Protein AF-A0A510THE3-F1 (afdb_monomer_lite)

Radius of gyration: 19.43 Å; chains: 1; bounding box: 57×36×55 Å

pLDDT: mean 86.95, std 17.16, range [38.44, 98.06]

Foldseek 3Di:
DDDDPPDDPPPPPPPPDDPADWFWDALVLLVLLLVLLVLLLVLCVVAVPDDPVVSCQQSLVVVNVQQVVQCVVCVVVVHRIGTDHLVSLVSLVSSLVSCVVSVHDPVSNVSSVVSSVVSVVRNVVRVVVVD

Sequence (131 aa):
MPIFGARRRTKASGQAGEPPPAFELSVPEYRAVVRVIEHARACLVLRSGSDAATIHNASGAELASLLHQRASAARARGVSEVPMLPGEIRHLEAAVLNLESYGGHETALCEGYALLEHCEALAAALSRRST

Secondary structure (DSSP, 8-state):
----------------PPPPP-EEEPHHHHHHHHHHHHHHHHHHHHHS---HHHHHHHHTHHHHHHHHHHHHHHHHTT---EEE-GGGHHHHHHHHHHHHHTT--HHHHHHHHHHHHHHHHHHHHHHHH--

Structure (mmCIF, N/CA/C/O backbone):
data_AF-A0A510THE3-F1
#
_entry.id   AF-A0A510THE3-F1
#
loop_
_atom_site.group_PDB
_atom_site.id
_atom_site.type_symbol
_atom_site.label_atom_id
_atom_site.label_alt_id
_atom_site.label_comp_id
_atom_site.label_asym_id
_atom_site.label_entity_id
_atom_site.label_seq_id
_atom_site.pdbx_PDB_ins_code
_atom_site.Cartn_x
_atom_site.Cartn_y
_atom_site.Cartn_z
_atom_site.occupancy
_atom_site.B_iso_or_equiv
_atom_site.auth_seq_id
_atom_site.auth_comp_id
_atom_site.auth_asym_id
_atom_site.auth_atom_id
_atom_site.pdbx_PDB_model_num
ATOM 1 N N . MET A 1 1 ? 44.034 -20.838 36.473 1.00 38.44 1 MET A N 1
ATOM 2 C CA . MET A 1 1 ? 43.621 -19.497 36.941 1.00 38.44 1 MET A CA 1
ATOM 3 C C . MET A 1 1 ? 42.462 -19.006 36.080 1.00 38.44 1 MET A C 1
ATOM 5 O O . MET A 1 1 ? 42.611 -19.054 34.865 1.00 38.44 1 MET A O 1
ATOM 9 N N . PRO A 1 2 ? 41.317 -18.609 36.664 1.00 41.31 2 PRO A N 1
ATOM 10 C CA . PRO A 1 2 ? 40.162 -18.080 35.939 1.00 41.31 2 PRO A CA 1
ATOM 11 C C . PRO A 1 2 ? 40.240 -16.547 35.836 1.00 41.31 2 PRO A C 1
ATOM 13 O O . PRO A 1 2 ? 40.707 -15.901 36.770 1.00 41.31 2 PRO A O 1
ATOM 16 N N . ILE A 1 3 ? 39.736 -15.947 34.754 1.00 50.00 3 ILE A N 1
ATOM 17 C CA . ILE A 1 3 ? 39.369 -14.521 34.745 1.00 50.00 3 ILE A CA 1
ATOM 18 C C . ILE A 1 3 ? 37.962 -14.403 34.164 1.00 50.00 3 ILE A C 1
ATOM 20 O O . ILE A 1 3 ? 37.731 -14.505 32.961 1.00 50.00 3 ILE A O 1
ATOM 24 N N . PHE A 1 4 ? 37.014 -14.218 35.079 1.00 50.06 4 PHE A N 1
ATOM 25 C CA . PHE A 1 4 ? 35.636 -13.847 34.812 1.00 50.06 4 PHE A CA 1
ATOM 26 C C . PHE A 1 4 ? 35.588 -12.436 34.218 1.00 50.06 4 PHE A C 1
ATOM 28 O O . PHE A 1 4 ? 35.814 -11.451 34.915 1.00 50.06 4 PHE A O 1
ATOM 35 N N . GLY A 1 5 ? 35.243 -12.329 32.937 1.00 40.28 5 GLY A N 1
ATOM 36 C CA . GLY A 1 5 ? 34.837 -11.075 32.308 1.00 40.28 5 GLY A CA 1
ATOM 37 C C . GLY A 1 5 ? 33.318 -10.999 32.223 1.00 40.28 5 GLY A C 1
ATOM 38 O O . GLY A 1 5 ? 32.749 -11.217 31.156 1.00 40.28 5 GLY A O 1
ATOM 39 N N . ALA A 1 6 ? 32.649 -10.720 33.343 1.00 51.16 6 ALA A N 1
ATOM 40 C CA . ALA A 1 6 ? 31.212 -10.465 33.373 1.00 51.16 6 ALA A CA 1
ATOM 41 C C . ALA A 1 6 ? 30.898 -9.158 32.623 1.00 51.16 6 ALA A C 1
ATOM 43 O O . ALA A 1 6 ? 30.824 -8.079 33.213 1.00 51.16 6 ALA A O 1
ATOM 44 N N . ARG A 1 7 ? 30.708 -9.232 31.299 1.00 50.06 7 ARG A N 1
ATOM 45 C CA . ARG A 1 7 ? 30.117 -8.124 30.542 1.00 50.06 7 ARG A CA 1
ATOM 46 C C . ARG A 1 7 ? 28.640 -8.036 30.901 1.00 50.06 7 ARG A C 1
ATOM 48 O O . ARG A 1 7 ? 27.816 -8.833 30.459 1.00 50.06 7 ARG A O 1
ATOM 55 N N . ARG A 1 8 ? 28.347 -7.044 31.741 1.00 49.31 8 ARG A N 1
ATOM 56 C CA . ARG A 1 8 ? 27.023 -6.490 32.030 1.00 49.31 8 ARG A CA 1
ATOM 57 C C . ARG A 1 8 ? 26.200 -6.441 30.736 1.00 49.31 8 ARG A C 1
ATOM 59 O O . ARG A 1 8 ? 26.431 -5.596 29.878 1.00 49.31 8 ARG A O 1
ATOM 66 N N . ARG A 1 9 ? 25.226 -7.346 30.613 1.00 49.56 9 ARG A N 1
ATOM 67 C CA . ARG A 1 9 ? 24.072 -7.165 29.731 1.00 49.56 9 ARG A CA 1
ATOM 68 C C . ARG A 1 9 ? 23.336 -5.933 30.246 1.00 49.56 9 ARG A C 1
ATOM 70 O O . ARG A 1 9 ? 22.616 -6.012 31.240 1.00 49.56 9 ARG A O 1
ATOM 77 N N . THR A 1 10 ? 23.531 -4.793 29.599 1.00 43.44 10 THR A N 1
ATOM 78 C CA . THR A 1 10 ? 22.557 -3.708 29.641 1.00 43.44 10 THR A CA 1
ATOM 79 C C . THR A 1 10 ? 21.267 -4.272 29.060 1.00 43.44 10 THR A C 1
ATOM 81 O O . THR A 1 10 ? 21.116 -4.424 27.851 1.00 43.44 10 THR A O 1
ATOM 84 N N . LYS A 1 11 ? 20.344 -4.670 29.943 1.00 42.28 11 LYS A N 1
ATOM 85 C CA . LYS A 1 11 ? 18.938 -4.805 29.583 1.00 42.28 11 LYS A CA 1
ATOM 86 C C . LYS A 1 11 ? 18.521 -3.423 29.092 1.00 42.28 11 LYS A C 1
ATOM 88 O O . LYS A 1 11 ? 18.344 -2.522 29.905 1.00 42.28 11 LYS A O 1
ATOM 93 N N . ALA A 1 12 ? 18.410 -3.256 27.778 1.00 44.06 12 ALA A N 1
ATOM 94 C CA . ALA A 1 12 ? 17.526 -2.250 27.229 1.00 44.06 12 ALA A CA 1
ATOM 95 C C . ALA A 1 12 ? 16.139 -2.622 27.757 1.00 44.06 12 ALA A C 1
ATOM 97 O O . ALA A 1 12 ? 15.499 -3.554 27.271 1.00 44.06 12 ALA A O 1
ATOM 98 N N . SER A 1 13 ? 15.738 -1.991 28.857 1.00 42.56 13 SER A N 1
ATOM 99 C CA . SER A 1 13 ? 14.347 -1.940 29.261 1.00 42.56 13 SER A CA 1
ATOM 100 C C . SER A 1 13 ? 13.644 -1.207 28.134 1.00 42.56 13 SER A C 1
ATOM 102 O O . SER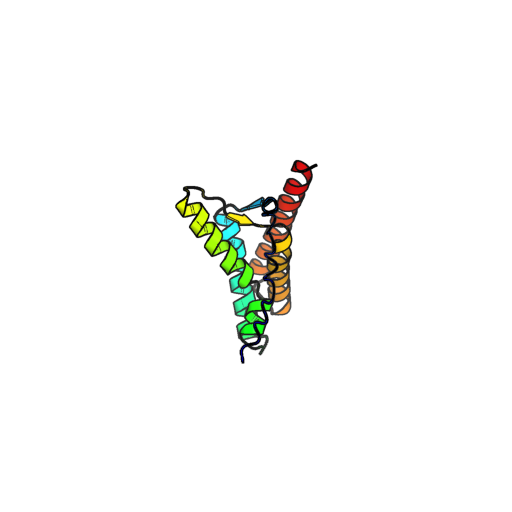 A 1 13 ? 13.664 0.021 28.085 1.00 42.56 13 SER A O 1
ATOM 104 N N . GLY A 1 14 ? 13.128 -1.976 27.175 1.00 41.50 14 GLY A N 1
ATOM 105 C CA . GLY A 1 14 ? 12.192 -1.478 26.194 1.00 41.50 14 GLY A CA 1
ATOM 106 C C . GLY A 1 14 ? 11.044 -0.872 26.975 1.00 41.50 14 GLY A C 1
ATOM 107 O O . GLY A 1 14 ? 10.223 -1.594 27.538 1.00 41.50 14 GLY A O 1
ATOM 108 N N . GLN A 1 15 ? 11.022 0.455 27.054 1.00 45.03 15 GLN A N 1
ATOM 109 C CA . GLN A 1 15 ? 9.756 1.144 27.153 1.00 45.03 15 GLN A CA 1
ATOM 110 C C . GLN A 1 15 ? 8.991 0.663 25.927 1.00 45.03 15 GLN A C 1
ATOM 112 O O . GLN A 1 15 ? 9.338 1.012 24.799 1.00 45.03 15 GLN A O 1
ATOM 117 N N . ALA A 1 16 ? 8.031 -0.234 26.141 1.00 50.00 16 ALA A N 1
ATOM 118 C CA . ALA A 1 16 ? 6.982 -0.460 25.173 1.00 50.00 16 ALA A CA 1
ATOM 119 C C . ALA A 1 16 ? 6.214 0.862 25.121 1.00 50.00 16 ALA A C 1
ATOM 121 O O . ALA A 1 16 ? 5.264 1.068 25.872 1.00 50.00 16 ALA A O 1
ATOM 122 N N . GLY A 1 17 ? 6.745 1.808 24.340 1.00 48.50 17 GLY A N 1
ATOM 123 C CA . GLY A 1 17 ? 6.023 3.002 23.958 1.00 48.50 17 GLY A CA 1
ATOM 124 C C . GLY A 1 17 ? 4.701 2.556 23.359 1.00 48.50 17 GLY A C 1
ATOM 125 O O . GLY A 1 17 ? 4.619 1.476 22.763 1.00 48.50 17 GLY A O 1
ATOM 126 N N . GLU A 1 18 ? 3.667 3.356 23.583 1.00 60.12 18 GLU A N 1
ATOM 127 C CA . GLU A 1 18 ? 2.372 3.127 22.965 1.00 60.12 18 GLU A CA 1
ATOM 128 C C . GLU A 1 18 ? 2.584 2.860 21.466 1.00 60.12 18 GLU A C 1
ATOM 130 O O . GLU A 1 18 ? 3.380 3.571 20.834 1.00 60.12 18 GLU A O 1
ATOM 135 N N . PRO A 1 19 ? 1.996 1.782 20.908 1.00 66.00 19 PRO A N 1
ATOM 136 C CA . PRO A 1 19 ? 2.172 1.485 19.498 1.00 66.00 19 PRO A CA 1
ATOM 137 C C . PRO A 1 19 ? 1.789 2.731 18.692 1.00 66.00 19 PRO A C 1
ATOM 139 O O . PRO A 1 19 ? 0.789 3.373 19.024 1.00 66.00 19 PRO A O 1
ATOM 142 N N . PRO A 1 20 ? 2.582 3.104 17.669 1.00 75.12 20 PRO A N 1
ATOM 143 C CA . PRO A 1 20 ? 2.306 4.303 16.898 1.00 75.12 20 PRO A CA 1
ATOM 144 C C . PRO A 1 20 ? 0.869 4.246 16.371 1.00 75.12 20 PRO A C 1
ATOM 146 O O . PRO A 1 20 ? 0.421 3.166 15.965 1.00 75.12 20 PRO A O 1
ATOM 149 N N . PRO A 1 21 ? 0.143 5.377 16.383 1.00 87.12 21 PRO A N 1
ATOM 150 C CA . PRO A 1 21 ? -1.242 5.389 15.957 1.00 87.12 21 PRO A CA 1
ATOM 151 C C . PRO A 1 21 ? -1.325 4.888 14.511 1.00 87.12 21 PRO A C 1
ATOM 153 O O . PRO A 1 21 ? -0.571 5.324 13.636 1.00 87.12 21 PRO A O 1
ATOM 156 N N . ALA A 1 22 ? -2.239 3.949 14.281 1.00 93.69 22 ALA A N 1
ATOM 157 C CA . ALA A 1 22 ? -2.530 3.372 12.977 1.00 93.69 22 ALA A CA 1
ATOM 158 C C . ALA A 1 22 ? -3.884 3.882 12.475 1.00 93.69 22 ALA A C 1
ATOM 160 O O . ALA A 1 22 ? -4.781 4.169 13.270 1.00 93.69 22 ALA A O 1
ATOM 161 N N . PHE A 1 23 ? -4.039 3.975 11.158 1.00 95.56 23 PHE A N 1
ATOM 162 C CA . PHE A 1 23 ? -5.349 4.097 10.527 1.00 95.56 23 PHE A CA 1
ATOM 163 C C . PHE A 1 23 ? -5.792 2.730 10.006 1.00 95.56 23 PHE A C 1
ATOM 165 O O . PHE A 1 23 ? -4.982 1.821 9.816 1.00 95.56 23 PHE A O 1
ATOM 172 N N . GLU A 1 24 ? -7.094 2.575 9.817 1.00 96.75 24 GLU A N 1
ATOM 173 C CA . GLU A 1 24 ? -7.704 1.308 9.439 1.00 96.75 24 GLU A CA 1
ATOM 174 C C . GLU A 1 24 ? -8.003 1.289 7.946 1.00 96.75 24 GLU A C 1
ATOM 176 O O . GLU A 1 24 ? -8.638 2.205 7.430 1.00 96.75 24 GLU A O 1
ATOM 181 N N . LEU A 1 25 ? -7.533 0.239 7.271 1.00 97.44 25 LEU A N 1
ATOM 182 C CA . LEU A 1 25 ? -7.924 -0.083 5.907 1.00 97.44 25 LEU A CA 1
ATOM 183 C C . LEU A 1 25 ? -9.099 -1.053 5.926 1.00 97.44 25 LEU A C 1
ATOM 185 O O . LEU A 1 25 ? -9.063 -2.076 6.621 1.00 97.44 25 LEU A O 1
ATOM 189 N N . SER A 1 26 ? -10.095 -0.802 5.087 1.00 96.69 26 SER A N 1
ATOM 190 C CA . SER A 1 26 ? -11.110 -1.799 4.766 1.00 96.69 26 SER A CA 1
ATOM 191 C C . SER A 1 26 ? -10.493 -2.990 4.011 1.00 96.69 26 SER A C 1
ATOM 193 O O . SER A 1 26 ? -9.425 -2.897 3.399 1.00 96.69 26 SER A O 1
ATOM 195 N N . VAL A 1 27 ? -11.164 -4.150 4.008 1.00 95.38 27 VAL A N 1
ATOM 196 C CA . VAL A 1 27 ? -10.697 -5.324 3.239 1.00 95.38 27 VAL A CA 1
ATOM 197 C C . VAL A 1 27 ? -10.511 -5.010 1.740 1.00 95.38 27 VAL A C 1
ATOM 199 O O . VAL A 1 27 ? -9.510 -5.463 1.171 1.00 95.38 27 VAL A O 1
ATOM 202 N N . PRO A 1 28 ? -11.418 -4.268 1.068 1.00 96.75 28 PRO A N 1
ATOM 203 C CA . PRO A 1 28 ? -11.198 -3.815 -0.304 1.00 96.75 28 PRO A CA 1
ATOM 204 C C . PRO A 1 28 ? -9.942 -2.954 -0.475 1.00 96.75 28 PRO A C 1
ATOM 206 O O . PRO A 1 28 ? -9.163 -3.237 -1.386 1.00 96.75 28 PRO A O 1
ATOM 209 N N . GLU A 1 29 ? -9.713 -1.970 0.401 1.00 97.44 29 GLU A N 1
ATOM 210 C CA . GLU A 1 29 ? -8.528 -1.097 0.358 1.00 97.44 29 GLU A CA 1
ATOM 211 C C . GLU A 1 29 ? -7.239 -1.894 0.560 1.00 97.44 29 GLU A C 1
ATOM 213 O O . GLU A 1 29 ? -6.325 -1.804 -0.256 1.00 97.44 29 GLU A O 1
ATOM 218 N N . TYR A 1 30 ? -7.191 -2.759 1.579 1.00 96.94 30 TYR A N 1
ATOM 219 C CA . TYR A 1 30 ? -6.068 -3.669 1.812 1.00 96.94 30 TYR A CA 1
ATOM 220 C C . TYR A 1 30 ? -5.738 -4.490 0.556 1.00 96.94 30 TYR A C 1
ATOM 222 O O . TYR A 1 30 ? -4.585 -4.563 0.126 1.00 96.94 30 TYR A O 1
ATOM 230 N N . ARG A 1 31 ? -6.754 -5.099 -0.065 1.00 96.75 31 ARG A N 1
ATOM 231 C CA . ARG A 1 31 ? -6.562 -5.888 -1.289 1.00 96.75 31 ARG A CA 1
ATOM 232 C C . ARG A 1 31 ? -6.080 -5.029 -2.452 1.00 96.75 31 ARG A C 1
ATOM 234 O O . ARG A 1 31 ? -5.331 -5.531 -3.283 1.00 96.75 31 ARG A O 1
ATOM 241 N N . ALA A 1 32 ? -6.530 -3.783 -2.540 1.00 96.88 32 ALA A N 1
ATOM 242 C CA . ALA A 1 32 ? -6.114 -2.857 -3.582 1.00 96.88 32 ALA A CA 1
ATOM 243 C C . ALA A 1 32 ? -4.637 -2.463 -3.422 1.00 96.88 32 ALA A C 1
ATOM 245 O O . ALA A 1 32 ? -3.877 -2.575 -4.381 1.00 96.88 32 ALA A O 1
ATOM 246 N N . VAL A 1 33 ? -4.194 -2.165 -2.195 1.00 97.06 33 VAL A N 1
ATOM 247 C CA . VAL A 1 33 ? -2.775 -1.923 -1.876 1.00 97.06 33 VAL A CA 1
ATOM 248 C C . VAL A 1 33 ? -1.904 -3.115 -2.281 1.00 97.06 33 VAL A C 1
ATOM 250 O O . VAL A 1 33 ? -0.889 -2.940 -2.955 1.00 97.06 33 VAL A O 1
ATOM 253 N N . VAL A 1 34 ? -2.314 -4.341 -1.930 1.00 96.69 34 VAL A N 1
ATOM 254 C CA . VAL A 1 34 ? -1.569 -5.556 -2.306 1.00 96.69 34 VAL A CA 1
ATOM 255 C C . VAL A 1 34 ? -1.485 -5.718 -3.825 1.00 96.69 34 VAL A C 1
ATOM 257 O O . VAL A 1 34 ? -0.398 -5.973 -4.335 1.00 96.69 34 VAL A O 1
ATOM 260 N N . ARG A 1 35 ? -2.588 -5.513 -4.560 1.00 95.75 35 ARG A N 1
ATOM 261 C CA . ARG A 1 35 ? -2.585 -5.606 -6.031 1.00 95.75 35 ARG A CA 1
ATOM 262 C C . ARG A 1 35 ? -1.626 -4.609 -6.675 1.00 95.75 35 ARG A C 1
ATOM 264 O O . ARG A 1 35 ? -0.880 -4.989 -7.573 1.00 95.75 35 ARG A O 1
ATOM 271 N N . VAL A 1 36 ? -1.624 -3.356 -6.219 1.00 96.00 36 VAL A N 1
ATOM 272 C CA . VAL A 1 36 ? -0.722 -2.315 -6.739 1.00 96.00 36 VAL A CA 1
ATOM 273 C C . VAL A 1 36 ? 0.741 -2.699 -6.506 1.00 96.00 36 VAL A C 1
ATOM 275 O O . VAL A 1 36 ? 1.543 -2.643 -7.437 1.00 96.00 36 VAL A O 1
ATOM 278 N N . ILE A 1 37 ? 1.080 -3.177 -5.304 1.00 96.31 37 ILE A N 1
ATOM 279 C CA . ILE A 1 37 ? 2.431 -3.656 -4.963 1.00 96.31 37 ILE A CA 1
ATOM 280 C C . ILE A 1 37 ? 2.845 -4.852 -5.831 1.00 96.31 37 ILE A C 1
ATOM 282 O O . ILE A 1 37 ? 3.963 -4.900 -6.347 1.00 96.31 37 ILE A O 1
ATOM 286 N N . GLU A 1 38 ? 1.959 -5.829 -6.015 1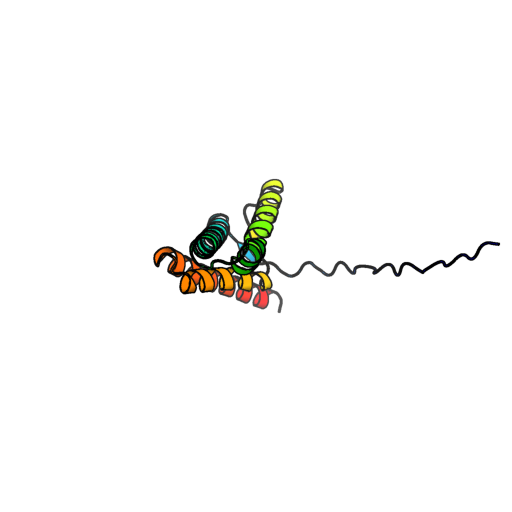.00 94.81 38 GLU A N 1
ATOM 287 C CA . GLU A 1 38 ? 2.233 -7.002 -6.84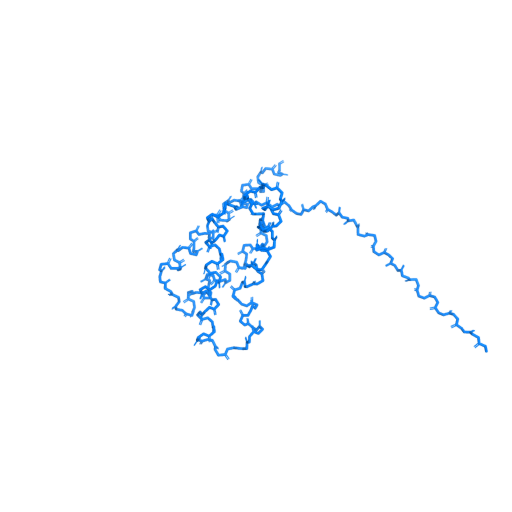8 1.00 94.81 38 GLU A CA 1
ATOM 288 C C . GLU A 1 38 ? 2.437 -6.623 -8.317 1.00 94.81 38 GLU A C 1
ATOM 290 O O . GLU A 1 38 ? 3.346 -7.149 -8.965 1.00 94.81 38 GLU A O 1
ATOM 295 N N . HIS A 1 39 ? 1.658 -5.666 -8.825 1.00 94.69 39 HIS A N 1
ATOM 296 C CA . HIS A 1 39 ? 1.814 -5.156 -10.184 1.00 94.69 39 HIS A CA 1
ATOM 297 C C . HIS A 1 39 ? 3.140 -4.404 -10.349 1.00 94.69 39 HIS A C 1
ATOM 299 O O . HIS A 1 39 ? 3.880 -4.662 -11.299 1.00 94.69 39 HIS A O 1
ATOM 305 N N . ALA A 1 40 ? 3.501 -3.553 -9.381 1.00 94.38 40 ALA A N 1
ATOM 306 C CA . ALA A 1 40 ? 4.790 -2.857 -9.351 1.00 94.38 40 ALA A CA 1
ATOM 307 C C . ALA A 1 40 ? 5.953 -3.852 -9.382 1.00 94.38 40 ALA A C 1
ATOM 309 O O . ALA A 1 40 ? 6.891 -3.727 -10.175 1.00 94.38 40 ALA A O 1
ATOM 310 N N . ARG A 1 41 ? 5.860 -4.899 -8.556 1.00 94.62 41 ARG A N 1
ATOM 311 C CA . ARG A 1 41 ? 6.837 -5.986 -8.516 1.00 94.62 41 ARG A CA 1
ATOM 312 C C . ARG A 1 41 ? 6.933 -6.715 -9.851 1.00 94.62 41 ARG A C 1
ATOM 314 O O . ARG A 1 41 ? 8.045 -6.981 -10.299 1.00 94.62 41 ARG A O 1
ATOM 321 N N . ALA A 1 42 ? 5.809 -7.044 -10.483 1.00 94.44 42 ALA A N 1
ATOM 322 C CA . ALA A 1 42 ? 5.798 -7.724 -11.775 1.00 94.44 42 ALA A CA 1
ATOM 323 C C . ALA A 1 42 ? 6.482 -6.878 -12.863 1.00 94.44 42 ALA A C 1
ATOM 325 O O . ALA A 1 42 ? 7.319 -7.396 -13.603 1.00 94.44 42 ALA A O 1
ATOM 326 N N . CYS A 1 43 ? 6.202 -5.572 -12.914 1.00 94.06 43 CYS A N 1
ATOM 327 C CA . CYS A 1 43 ? 6.873 -4.647 -13.829 1.00 94.06 43 CYS A CA 1
ATOM 328 C C . CYS A 1 43 ? 8.389 -4.602 -13.590 1.00 94.06 43 CYS A C 1
ATOM 330 O O . CYS A 1 43 ? 9.156 -4.710 -14.547 1.00 94.06 43 CYS A O 1
ATOM 332 N N . LEU A 1 44 ? 8.823 -4.522 -12.328 1.00 94.50 44 LEU A N 1
ATOM 333 C CA . LEU A 1 44 ? 10.241 -4.544 -11.961 1.00 94.50 44 LEU A CA 1
ATOM 334 C C . LEU A 1 44 ? 10.928 -5.847 -12.392 1.00 94.50 44 LEU A C 1
ATOM 336 O O . LEU A 1 44 ? 11.949 -5.792 -13.071 1.00 94.50 44 LEU A O 1
ATOM 340 N N . VAL A 1 45 ? 10.344 -7.009 -12.077 1.00 94.44 45 VAL A N 1
ATOM 341 C CA . VAL A 1 45 ? 10.878 -8.328 -12.480 1.00 94.44 45 VAL A CA 1
ATOM 342 C C . VAL A 1 45 ? 11.074 -8.420 -13.990 1.00 94.44 45 VAL A C 1
ATOM 344 O O . VAL A 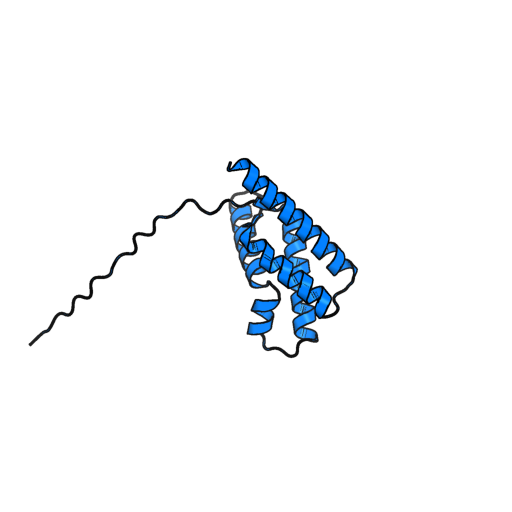1 45 ? 12.070 -8.971 -14.449 1.00 94.44 45 VAL A O 1
ATOM 347 N N . LEU A 1 46 ? 10.133 -7.883 -14.766 1.00 93.69 46 LEU A N 1
ATOM 348 C CA . LEU A 1 46 ? 10.171 -7.982 -16.221 1.00 93.69 46 LEU A CA 1
ATOM 349 C C . LEU A 1 46 ? 11.133 -6.985 -16.880 1.00 93.69 46 LEU A C 1
ATOM 351 O O . LEU A 1 46 ? 11.587 -7.251 -17.990 1.00 93.69 46 LEU A O 1
ATOM 355 N N . ARG A 1 47 ? 11.394 -5.826 -16.259 1.00 92.81 47 ARG A N 1
ATOM 356 C CA . ARG A 1 47 ? 11.970 -4.669 -16.973 1.00 92.81 47 ARG A CA 1
ATOM 357 C C . ARG A 1 47 ? 13.190 -4.029 -16.319 1.00 92.81 47 ARG A C 1
ATOM 359 O O . ARG A 1 47 ? 13.901 -3.312 -17.013 1.00 92.81 47 ARG A O 1
ATOM 366 N N . SER A 1 48 ? 13.463 -4.258 -15.033 1.00 89.88 48 SER A N 1
ATOM 367 C CA . SER A 1 48 ? 14.561 -3.556 -14.347 1.00 89.88 48 SER A CA 1
ATOM 368 C C . SER A 1 48 ? 15.928 -4.223 -14.492 1.00 89.88 48 SER A C 1
ATOM 370 O O . SER A 1 48 ? 16.945 -3.574 -14.258 1.00 89.88 48 SER A O 1
ATOM 372 N N . GLY A 1 49 ? 15.973 -5.523 -14.809 1.00 90.44 49 GLY A N 1
ATOM 373 C CA . GLY A 1 49 ? 17.214 -6.312 -14.822 1.00 90.44 49 GLY A CA 1
ATOM 374 C C . GLY A 1 49 ? 17.922 -6.404 -13.460 1.00 90.44 49 GLY A C 1
ATOM 375 O O . GLY A 1 49 ? 19.066 -6.845 -13.398 1.00 90.44 49 GLY A O 1
ATOM 376 N N . SER A 1 50 ? 17.268 -5.967 -12.379 1.00 92.56 50 SER A N 1
ATOM 377 C CA . SER A 1 50 ? 17.825 -5.963 -11.023 1.00 92.56 50 SER A CA 1
ATOM 378 C C . SER A 1 50 ? 17.695 -7.330 -10.351 1.00 92.56 50 SER A C 1
ATOM 380 O O . SER A 1 50 ? 16.870 -8.156 -10.745 1.00 92.56 50 SER A O 1
ATOM 382 N N . ASP A 1 51 ? 18.479 -7.567 -9.299 1.00 95.12 51 ASP A N 1
ATOM 383 C CA . ASP A 1 51 ? 18.350 -8.789 -8.509 1.00 95.12 51 ASP A CA 1
ATOM 384 C C . ASP A 1 51 ? 17.069 -8.813 -7.652 1.00 95.12 51 ASP A C 1
ATOM 386 O O . ASP A 1 51 ? 16.380 -7.809 -7.440 1.00 95.12 51 ASP A O 1
ATOM 390 N N . ALA A 1 52 ? 16.741 -10.002 -7.143 1.00 91.38 52 ALA A N 1
ATOM 391 C CA . ALA A 1 52 ? 15.511 -10.242 -6.399 1.00 91.38 52 ALA A CA 1
ATOM 392 C C . ALA A 1 52 ? 15.404 -9.427 -5.097 1.00 91.38 52 ALA A C 1
ATOM 394 O O . ALA A 1 52 ? 14.292 -9.060 -4.712 1.00 91.38 52 ALA A O 1
ATOM 395 N N . ALA A 1 53 ? 16.522 -9.141 -4.422 1.00 92.00 53 ALA A N 1
ATOM 396 C CA . ALA A 1 53 ? 16.515 -8.368 -3.184 1.00 92.00 53 ALA A CA 1
ATOM 397 C C . ALA A 1 53 ? 16.242 -6.889 -3.480 1.00 92.00 53 ALA A C 1
ATOM 399 O O . ALA A 1 53 ? 15.398 -6.276 -2.824 1.00 92.00 53 ALA A O 1
ATOM 400 N N . THR A 1 54 ? 16.867 -6.336 -4.523 1.00 92.06 54 THR A N 1
ATOM 401 C CA . THR A 1 54 ? 16.562 -4.981 -5.000 1.00 92.06 54 THR A CA 1
ATOM 402 C C 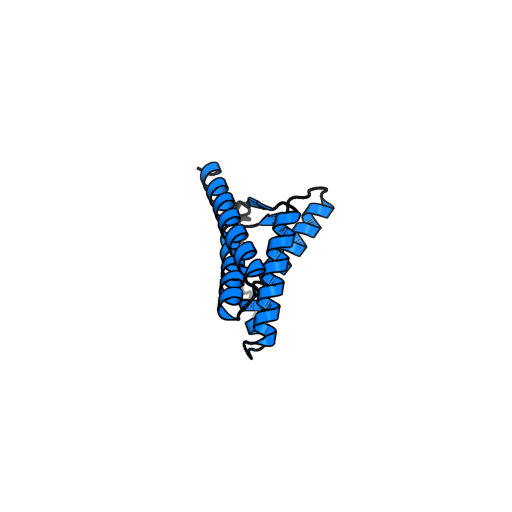. THR A 1 54 ? 15.097 -4.847 -5.403 1.00 92.06 54 THR A C 1
ATOM 404 O O . THR A 1 54 ? 14.432 -3.903 -4.980 1.00 92.06 54 THR A O 1
ATOM 407 N N . ILE A 1 55 ? 14.559 -5.811 -6.156 1.00 92.81 55 ILE A N 1
ATOM 408 C CA . ILE A 1 55 ? 13.144 -5.813 -6.554 1.00 92.81 55 ILE A CA 1
ATOM 409 C C . ILE A 1 55 ? 12.225 -5.866 -5.328 1.00 92.81 55 ILE A C 1
ATOM 411 O O . ILE A 1 55 ? 11.228 -5.144 -5.273 1.00 92.81 55 ILE A O 1
ATOM 415 N N . HIS A 1 56 ? 12.539 -6.701 -4.336 1.00 89.88 56 HIS A N 1
ATOM 416 C CA . HIS A 1 56 ? 11.751 -6.790 -3.108 1.00 89.88 56 HIS A CA 1
ATOM 417 C C . HIS A 1 56 ? 11.688 -5.441 -2.379 1.00 89.88 56 HIS A C 1
ATOM 419 O O . HIS A 1 56 ? 10.598 -4.978 -2.044 1.00 89.88 56 HIS A O 1
ATOM 425 N N . ASN A 1 57 ? 12.838 -4.784 -2.220 1.00 86.62 57 ASN A N 1
ATOM 426 C CA . ASN A 1 57 ? 12.941 -3.501 -1.526 1.00 86.62 57 ASN A CA 1
ATOM 427 C C . ASN A 1 57 ? 12.250 -2.362 -2.292 1.00 86.62 57 ASN A C 1
ATOM 429 O O . ASN A 1 57 ? 11.615 -1.508 -1.680 1.00 86.62 57 ASN A O 1
ATOM 433 N N . ALA A 1 58 ? 12.347 -2.355 -3.625 1.00 87.00 58 ALA A N 1
ATOM 434 C CA . ALA A 1 58 ? 11.777 -1.302 -4.464 1.00 87.00 58 ALA A CA 1
ATOM 435 C C . ALA A 1 58 ? 10.258 -1.449 -4.668 1.00 87.00 58 ALA A C 1
ATOM 437 O O . ALA A 1 58 ? 9.541 -0.459 -4.746 1.00 87.00 58 ALA A O 1
ATOM 438 N N . SER A 1 59 ? 9.742 -2.677 -4.735 1.00 87.50 59 SER A N 1
ATOM 439 C CA . SER A 1 59 ? 8.334 -2.929 -5.083 1.00 87.50 59 SER A CA 1
ATOM 440 C C . SER A 1 59 ? 7.320 -2.635 -3.975 1.00 87.50 59 SER A C 1
ATOM 442 O O . SER A 1 59 ? 6.124 -2.677 -4.240 1.00 87.50 59 SER A O 1
ATOM 444 N N . GLY A 1 60 ? 7.761 -2.400 -2.736 1.00 88.88 60 GLY A N 1
ATOM 445 C CA . GLY A 1 60 ? 6.866 -2.334 -1.574 1.00 88.88 60 GLY A CA 1
ATOM 446 C C . GLY A 1 60 ? 6.421 -3.712 -1.057 1.00 88.88 60 GLY A C 1
ATOM 447 O O . GLY A 1 60 ? 5.516 -3.800 -0.231 1.00 88.88 60 GLY A O 1
ATOM 448 N N . ALA A 1 61 ? 7.061 -4.805 -1.490 1.00 92.31 61 ALA A N 1
ATOM 449 C CA . ALA A 1 61 ? 6.720 -6.172 -1.076 1.00 92.31 61 ALA A CA 1
ATOM 450 C C . ALA A 1 61 ? 6.815 -6.415 0.446 1.00 92.31 61 ALA A C 1
ATOM 452 O O . ALA A 1 61 ? 6.096 -7.263 0.988 1.00 92.31 61 ALA A O 1
ATOM 453 N N . GLU A 1 62 ? 7.665 -5.662 1.145 1.00 93.00 62 GLU A N 1
ATOM 454 C CA . GLU A 1 62 ? 7.719 -5.661 2.610 1.00 93.00 62 GLU A CA 1
ATOM 455 C C . GLU A 1 62 ? 6.379 -5.208 3.217 1.00 93.00 62 GLU A C 1
ATOM 457 O O . GLU A 1 62 ? 5.830 -5.892 4.083 1.00 93.00 62 GLU A O 1
ATOM 462 N N . LEU A 1 63 ? 5.790 -4.123 2.696 1.00 95.31 63 LEU A N 1
ATOM 463 C CA . LEU A 1 63 ? 4.491 -3.624 3.147 1.00 95.31 63 LEU A CA 1
ATOM 464 C C . LEU A 1 63 ? 3.388 -4.662 2.921 1.00 95.31 63 LEU A C 1
ATOM 466 O O . LEU A 1 63 ? 2.614 -4.941 3.835 1.00 95.31 63 LEU A O 1
ATOM 470 N N . ALA A 1 64 ? 3.337 -5.287 1.742 1.00 95.88 64 ALA A N 1
ATOM 471 C CA . ALA A 1 64 ? 2.346 -6.329 1.467 1.00 95.88 64 ALA A CA 1
ATOM 472 C C . ALA A 1 64 ? 2.453 -7.500 2.462 1.00 95.88 64 ALA A C 1
ATOM 474 O O . ALA A 1 64 ? 1.435 -8.001 2.947 1.00 95.88 64 ALA A O 1
ATOM 475 N N . SER A 1 65 ? 3.679 -7.890 2.825 1.00 95.50 65 SER A N 1
ATOM 476 C CA . SER A 1 65 ? 3.931 -8.953 3.804 1.00 95.50 65 SER A CA 1
ATOM 477 C C . SER A 1 65 ? 3.427 -8.571 5.201 1.00 95.50 65 SER A C 1
ATOM 479 O O . SER A 1 65 ? 2.735 -9.362 5.848 1.00 95.50 65 SER A O 1
ATOM 481 N N . LEU A 1 66 ? 3.711 -7.343 5.647 1.00 96.00 66 LEU A N 1
ATOM 482 C CA . LEU A 1 66 ? 3.235 -6.812 6.928 1.00 96.00 66 LEU A CA 1
ATOM 483 C C . LEU A 1 66 ? 1.706 -6.717 6.973 1.00 96.00 66 LEU A C 1
ATOM 485 O O . LEU A 1 66 ? 1.086 -7.176 7.935 1.00 96.00 66 LEU A O 1
ATOM 489 N N . LEU A 1 67 ? 1.081 -6.177 5.925 1.00 96.81 67 LEU A N 1
ATOM 490 C CA . LEU A 1 67 ? -0.375 -6.062 5.850 1.00 96.81 67 LEU A CA 1
ATOM 491 C C . LEU A 1 67 ? -1.050 -7.435 5.828 1.00 96.81 67 LEU A C 1
ATOM 493 O O . LEU A 1 67 ? -2.083 -7.605 6.465 1.00 96.81 67 LEU A O 1
ATOM 497 N N . HIS A 1 68 ? -0.460 -8.441 5.177 1.00 96.88 68 HIS A N 1
ATOM 498 C CA . HIS A 1 68 ? -1.001 -9.801 5.203 1.00 96.88 68 HIS A CA 1
ATOM 499 C C . HIS A 1 68 ? -0.974 -10.413 6.612 1.00 96.88 68 HIS A C 1
ATOM 501 O O . HIS A 1 68 ? -1.959 -11.007 7.057 1.00 96.88 68 HIS A O 1
ATOM 507 N N . GLN A 1 69 ? 0.122 -10.220 7.353 1.00 96.94 69 GLN A N 1
ATOM 508 C CA . GLN A 1 69 ? 0.214 -10.654 8.751 1.00 96.94 69 GLN A CA 1
ATOM 509 C C . GLN A 1 69 ? -0.831 -9.951 9.625 1.00 96.94 69 GLN A C 1
ATOM 511 O O . GLN A 1 69 ? -1.511 -10.601 10.422 1.00 96.94 69 GLN A O 1
ATOM 516 N N . ARG A 1 70 ? -1.004 -8.637 9.447 1.00 96.38 70 ARG A N 1
ATOM 517 C CA . ARG A 1 70 ? -1.990 -7.845 10.195 1.00 96.38 70 ARG A CA 1
ATOM 518 C C . ARG A 1 70 ? -3.423 -8.215 9.841 1.00 96.38 70 ARG A C 1
ATOM 520 O O . ARG A 1 70 ? -4.229 -8.365 10.749 1.00 96.38 70 ARG A O 1
ATOM 527 N N . ALA A 1 71 ? -3.723 -8.447 8.567 1.00 96.19 71 ALA A N 1
ATOM 528 C CA . ALA A 1 71 ? -5.031 -8.911 8.115 1.00 96.19 71 ALA A CA 1
ATOM 529 C C . ALA A 1 71 ? -5.369 -10.294 8.693 1.00 96.19 71 ALA A C 1
ATOM 531 O O . ALA A 1 71 ? -6.484 -10.523 9.159 1.00 96.19 71 ALA A O 1
ATOM 532 N N . SER A 1 72 ? -4.393 -11.207 8.728 1.00 95.81 72 SER A N 1
ATOM 533 C CA . SER A 1 72 ? -4.547 -12.515 9.375 1.00 95.81 72 SER A CA 1
ATOM 534 C C . SER A 1 72 ? -4.826 -12.375 10.877 1.00 95.81 72 SER A C 1
ATOM 536 O O . SER A 1 72 ? -5.753 -12.993 11.404 1.00 95.81 72 SER A O 1
ATOM 538 N N . ALA A 1 73 ? -4.082 -11.501 11.562 1.00 95.38 73 ALA A N 1
ATOM 539 C CA . ALA A 1 73 ? -4.280 -11.228 12.981 1.00 95.38 73 ALA A CA 1
ATOM 540 C C . ALA A 1 73 ? -5.638 -10.564 13.279 1.00 95.38 73 ALA A C 1
ATOM 542 O O . ALA A 1 73 ? -6.292 -10.947 14.247 1.00 95.38 73 ALA A O 1
ATOM 543 N N . ALA A 1 74 ? -6.078 -9.609 12.454 1.00 94.06 74 ALA A N 1
ATOM 544 C CA . ALA A 1 74 ? -7.392 -8.972 12.560 1.00 94.06 74 ALA A CA 1
ATOM 545 C C . ALA A 1 74 ? -8.509 -10.010 12.399 1.00 94.06 74 ALA A C 1
ATOM 547 O O . ALA A 1 74 ? -9.374 -10.136 13.269 1.00 94.06 74 ALA A O 1
ATOM 548 N N . ARG A 1 75 ? -8.403 -10.864 11.372 1.00 94.44 75 ARG A N 1
ATOM 549 C CA . ARG A 1 75 ? -9.350 -11.956 11.126 1.00 94.44 75 ARG A CA 1
ATOM 550 C C . ARG A 1 75 ? -9.431 -12.932 12.298 1.00 94.44 75 ARG A C 1
ATOM 552 O O . ARG A 1 75 ? -10.529 -13.333 12.672 1.00 94.44 75 ARG A O 1
ATOM 559 N N . ALA A 1 76 ? -8.299 -13.294 12.902 1.00 95.81 76 ALA A N 1
ATOM 560 C CA . ALA A 1 76 ? -8.267 -14.161 14.082 1.00 95.81 76 ALA A CA 1
ATOM 561 C C . ALA A 1 76 ? -8.973 -13.541 15.305 1.00 95.81 76 ALA A C 1
ATOM 563 O O . ALA A 1 76 ? -9.414 -14.269 16.191 1.00 95.81 76 ALA A O 1
ATOM 564 N N . ARG A 1 77 ? -9.104 -12.209 15.346 1.00 94.12 77 ARG A N 1
ATOM 565 C CA . ARG A 1 77 ? -9.828 -11.455 16.382 1.00 94.12 77 ARG A CA 1
ATOM 566 C C . ARG A 1 77 ? -11.280 -11.134 16.003 1.00 94.12 77 ARG A C 1
ATOM 568 O O . ARG A 1 77 ? -11.968 -10.499 16.792 1.00 94.12 77 ARG A O 1
ATOM 575 N N . GLY A 1 78 ? -11.745 -11.552 14.824 1.00 94.38 78 GLY A N 1
ATOM 576 C CA . GLY A 1 78 ? -13.091 -11.246 14.326 1.00 94.38 78 GLY A CA 1
ATOM 577 C C . GLY A 1 78 ? -13.273 -9.810 13.820 1.00 94.38 78 GLY A C 1
ATOM 578 O O . GLY A 1 78 ? -14.407 -9.386 13.632 1.00 94.38 78 GLY A O 1
ATOM 579 N N . VAL A 1 79 ? -12.177 -9.079 13.595 1.00 94.62 79 VAL A N 1
ATOM 580 C CA . VAL A 1 79 ? -12.171 -7.716 13.041 1.00 94.62 79 VAL A CA 1
ATOM 581 C C . VAL A 1 79 ? -11.787 -7.785 11.562 1.00 94.62 79 VAL A C 1
ATOM 583 O O . VAL A 1 79 ? -11.030 -8.671 11.151 1.00 94.62 79 VAL A O 1
ATOM 586 N N . SER A 1 80 ? -12.339 -6.890 10.745 1.00 90.88 80 SER A N 1
ATOM 587 C CA . SER A 1 80 ? -12.137 -6.895 9.288 1.00 90.88 80 SER A CA 1
ATOM 588 C C . SER A 1 80 ? -11.101 -5.874 8.817 1.00 90.88 80 SER A C 1
ATOM 590 O O . SER A 1 80 ? -10.511 -6.020 7.748 1.00 90.88 80 SER A O 1
ATOM 592 N N . GLU A 1 81 ? -10.871 -4.870 9.645 1.00 95.44 81 GLU A N 1
ATOM 593 C CA . GLU A 1 81 ? -10.046 -3.709 9.414 1.00 95.44 81 GLU A CA 1
ATOM 594 C C . GLU A 1 81 ? -8.567 -4.051 9.602 1.00 95.44 81 GLU A C 1
ATOM 596 O O . GLU A 1 81 ? -8.160 -4.710 10.565 1.00 95.44 81 GLU A O 1
ATOM 601 N N . VAL A 1 82 ? -7.745 -3.619 8.645 1.00 96.81 82 VAL A N 1
ATOM 602 C CA . VAL A 1 82 ? -6.311 -3.904 8.620 1.00 96.81 82 VAL A CA 1
ATOM 603 C C . VAL A 1 82 ? -5.551 -2.641 9.024 1.00 96.81 82 VAL A C 1
ATOM 605 O O . VAL A 1 82 ? -5.596 -1.654 8.291 1.00 96.81 82 VAL A O 1
ATOM 608 N N . PRO A 1 83 ? -4.831 -2.639 10.159 1.00 96.44 83 PRO A N 1
ATOM 609 C CA . PRO A 1 83 ? -4.113 -1.452 10.598 1.00 96.44 83 PRO A CA 1
ATOM 610 C C . PRO A 1 83 ? -2.890 -1.169 9.715 1.00 96.44 83 PRO A C 1
ATOM 612 O O . PRO A 1 83 ? -2.037 -2.040 9.497 1.00 96.44 83 PRO A O 1
ATOM 615 N N . MET A 1 84 ? -2.771 0.081 9.273 1.00 96.62 84 MET A N 1
ATOM 616 C CA . MET A 1 84 ? -1.624 0.619 8.546 1.00 96.62 84 MET A CA 1
ATOM 617 C C . MET A 1 84 ? -1.073 1.856 9.262 1.00 96.62 84 MET A C 1
ATOM 619 O O . MET A 1 84 ? -1.815 2.685 9.791 1.00 96.62 84 MET A O 1
ATOM 623 N N . LEU A 1 85 ? 0.252 1.969 9.313 1.00 96.56 85 LEU A N 1
ATOM 624 C CA . LEU A 1 85 ? 0.938 3.100 9.926 1.00 96.56 85 LEU A CA 1
ATOM 625 C C . LEU A 1 85 ? 1.114 4.229 8.898 1.00 96.56 85 LEU A C 1
ATOM 627 O O . LEU A 1 85 ? 1.440 3.948 7.746 1.00 96.56 85 LEU A O 1
ATOM 631 N N . PRO A 1 86 ? 1.023 5.513 9.292 1.00 95.81 86 PRO A N 1
ATOM 632 C CA . PRO A 1 86 ? 1.299 6.637 8.389 1.00 95.81 86 PRO A CA 1
ATOM 633 C C . PRO A 1 86 ? 2.654 6.537 7.678 1.00 95.81 86 PRO A C 1
ATOM 635 O O . PRO A 1 86 ? 2.755 6.773 6.479 1.00 95.81 86 PRO A O 1
ATOM 638 N N . GLY A 1 87 ? 3.696 6.103 8.395 1.00 94.88 87 GLY A N 1
ATOM 639 C CA . GLY A 1 87 ? 5.035 5.930 7.825 1.00 94.88 87 GLY A CA 1
ATOM 640 C C . GLY A 1 87 ? 5.139 4.823 6.773 1.00 94.88 87 GLY A C 1
ATOM 641 O O . GLY A 1 87 ? 6.142 4.756 6.068 1.00 94.88 87 GLY A O 1
ATOM 642 N N . GLU A 1 88 ? 4.130 3.960 6.649 1.00 96.50 88 GLU A N 1
ATOM 643 C CA . GLU A 1 88 ? 4.108 2.889 5.657 1.00 96.50 88 GLU A CA 1
ATOM 644 C C . GLU A 1 88 ? 3.612 3.351 4.286 1.00 96.50 88 GLU A C 1
ATOM 646 O O . GLU A 1 88 ? 3.886 2.677 3.293 1.00 96.50 88 GLU A O 1
ATOM 651 N N . ILE A 1 89 ? 2.961 4.518 4.207 1.00 96.38 89 ILE A N 1
ATOM 652 C CA . ILE A 1 89 ? 2.459 5.101 2.952 1.00 96.38 89 ILE A CA 1
ATOM 653 C C . ILE A 1 89 ? 3.589 5.253 1.926 1.00 96.38 89 ILE A C 1
ATOM 655 O O . ILE A 1 89 ? 3.394 4.945 0.756 1.00 96.38 89 ILE A O 1
ATOM 659 N N . ARG A 1 90 ? 4.811 5.574 2.372 1.00 94.75 90 ARG A N 1
ATOM 660 C CA . ARG A 1 90 ? 6.003 5.673 1.508 1.00 94.75 90 ARG A CA 1
ATOM 661 C C . ARG A 1 90 ? 6.299 4.404 0.693 1.00 94.75 90 ARG A C 1
ATOM 663 O O . ARG A 1 90 ? 6.910 4.478 -0.365 1.00 94.75 90 ARG A O 1
ATOM 670 N N . HIS A 1 91 ? 5.917 3.222 1.190 1.00 95.44 91 HIS A N 1
ATOM 671 C CA . HIS A 1 91 ? 6.129 1.967 0.463 1.00 95.44 91 HIS A CA 1
ATOM 672 C C . HIS A 1 91 ? 5.089 1.789 -0.647 1.00 95.44 91 HIS A C 1
ATOM 674 O O . HIS A 1 91 ? 5.417 1.245 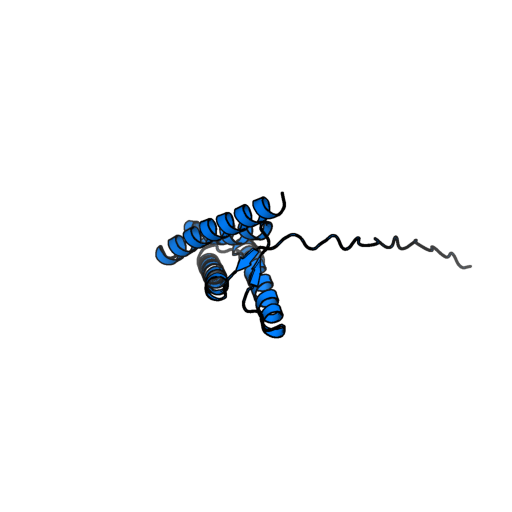-1.700 1.00 95.44 91 HIS A O 1
ATOM 680 N N . LEU A 1 92 ? 3.859 2.268 -0.428 1.00 96.25 92 LEU A N 1
ATOM 681 C CA . LEU A 1 92 ? 2.843 2.355 -1.474 1.00 96.25 92 LEU A CA 1
ATOM 682 C C . LEU A 1 92 ? 3.244 3.402 -2.520 1.00 96.25 92 LEU A C 1
ATOM 684 O O . LEU A 1 92 ? 3.216 3.100 -3.706 1.00 96.25 92 LEU A O 1
ATOM 688 N N . GLU A 1 93 ? 3.698 4.580 -2.091 1.00 95.69 93 GLU A N 1
ATOM 689 C CA . GLU A 1 93 ? 4.224 5.625 -2.979 1.00 95.69 93 GLU A CA 1
ATOM 690 C C . GLU A 1 93 ? 5.345 5.085 -3.880 1.00 95.69 93 GLU A C 1
ATOM 692 O O . GLU A 1 93 ? 5.275 5.200 -5.103 1.00 95.69 93 GLU A O 1
ATOM 697 N N . ALA A 1 94 ? 6.335 4.395 -3.302 1.00 94.12 94 ALA A N 1
ATOM 698 C CA . ALA A 1 94 ? 7.410 3.766 -4.065 1.00 94.12 94 ALA A CA 1
ATOM 699 C C . ALA A 1 94 ? 6.895 2.727 -5.080 1.00 94.12 94 ALA A C 1
ATOM 701 O O . ALA A 1 94 ? 7.413 2.643 -6.195 1.00 94.12 94 ALA A O 1
ATOM 702 N N . ALA A 1 95 ? 5.869 1.946 -4.727 1.00 95.44 95 ALA A N 1
ATOM 703 C CA . ALA A 1 95 ? 5.246 1.003 -5.652 1.00 95.44 95 ALA A CA 1
ATOM 704 C C . ALA A 1 95 ? 4.567 1.722 -6.832 1.00 95.44 95 ALA A C 1
ATOM 706 O O . ALA A 1 95 ? 4.751 1.311 -7.977 1.00 95.44 95 ALA A O 1
ATOM 707 N N . VAL A 1 96 ? 3.843 2.815 -6.575 1.00 96.44 96 VAL A N 1
ATOM 708 C CA . VAL A 1 96 ? 3.181 3.627 -7.612 1.00 96.44 96 VAL A CA 1
ATOM 709 C C . VAL A 1 96 ? 4.205 4.290 -8.539 1.00 96.44 96 VAL A C 1
ATOM 711 O O . VAL A 1 96 ? 4.084 4.181 -9.758 1.00 96.44 96 VAL A O 1
ATOM 714 N N . LEU A 1 97 ? 5.273 4.876 -7.994 1.00 95.00 97 LEU A N 1
ATOM 715 C CA . LEU A 1 97 ? 6.356 5.465 -8.794 1.00 95.00 97 LEU A CA 1
ATOM 716 C C . LEU A 1 97 ? 7.084 4.423 -9.652 1.00 95.00 97 LEU A C 1
ATOM 718 O O . LEU A 1 97 ? 7.462 4.693 -10.793 1.00 95.00 97 LEU A O 1
ATOM 722 N N . ASN A 1 98 ? 7.264 3.204 -9.137 1.00 93.56 98 ASN A N 1
ATOM 723 C CA . ASN A 1 98 ? 7.823 2.109 -9.925 1.00 93.56 98 ASN A CA 1
ATOM 724 C C . ASN A 1 98 ? 6.854 1.622 -11.005 1.00 93.56 98 ASN A C 1
ATOM 726 O O . ASN A 1 98 ? 7.298 1.280 -12.099 1.00 93.56 98 ASN A O 1
ATOM 730 N N . LEU A 1 99 ? 5.545 1.613 -10.747 1.00 93.25 99 LEU A N 1
ATOM 731 C CA . LEU A 1 99 ? 4.563 1.340 -11.794 1.00 93.25 99 LEU A CA 1
ATOM 732 C C . LEU A 1 99 ? 4.659 2.350 -12.926 1.00 93.25 99 LEU A C 1
ATOM 734 O O . LEU A 1 99 ? 4.705 1.946 -14.083 1.00 93.25 99 LEU A O 1
ATOM 738 N N . GLU A 1 100 ? 4.739 3.635 -12.605 1.00 94.38 100 GLU A N 1
ATOM 739 C CA . GLU A 1 100 ? 4.921 4.688 -13.600 1.00 94.38 100 GLU A CA 1
ATOM 740 C C . GLU A 1 100 ? 6.226 4.484 -14.387 1.00 94.38 100 GLU A C 1
ATOM 742 O O . GLU A 1 100 ? 6.223 4.382 -15.615 1.00 94.38 100 GLU A O 1
ATOM 747 N N . SER A 1 101 ? 7.339 4.311 -13.669 1.00 93.38 101 SER A N 1
ATOM 748 C CA . SER A 1 101 ? 8.688 4.238 -14.246 1.00 93.38 101 SER A CA 1
ATOM 749 C C . SER A 1 101 ? 8.919 2.996 -15.107 1.00 93.38 101 SER A C 1
ATOM 751 O O . SER A 1 101 ? 9.631 3.049 -16.108 1.00 93.38 101 SER A O 1
ATOM 753 N N . TYR A 1 102 ? 8.322 1.864 -14.732 1.00 91.56 102 TYR A N 1
ATOM 754 C CA . TYR A 1 102 ? 8.485 0.593 -15.437 1.00 91.56 102 TYR A CA 1
ATOM 755 C C . TYR A 1 102 ? 7.279 0.259 -16.318 1.00 91.56 102 TYR A C 1
ATOM 757 O O . TYR A 1 102 ? 7.120 -0.891 -16.728 1.00 91.56 102 TYR A O 1
ATOM 765 N N . GLY A 1 103 ? 6.460 1.254 -16.674 1.00 88.88 103 GLY A N 1
ATOM 766 C CA . GLY A 1 103 ? 5.394 1.150 -17.673 1.00 88.88 103 GLY A CA 1
ATOM 767 C C . GLY A 1 103 ? 4.306 0.145 -17.300 1.00 88.88 103 GLY A C 1
ATOM 768 O O . GLY A 1 103 ? 3.956 -0.730 -18.103 1.00 88.88 103 GLY A O 1
ATOM 769 N N . GLY A 1 104 ? 3.827 0.247 -16.065 1.00 90.31 104 GLY A N 1
ATOM 770 C CA . GLY A 1 104 ? 2.607 -0.383 -15.590 1.00 90.31 104 GLY A CA 1
ATOM 771 C C . GLY A 1 104 ? 1.392 0.029 -16.421 1.00 90.31 104 GLY A C 1
ATOM 772 O O . GLY A 1 104 ? 1.420 0.980 -17.197 1.00 90.31 104 GLY A O 1
ATOM 773 N N . HIS A 1 105 ? 0.305 -0.725 -16.269 1.00 91.81 105 HIS A N 1
ATOM 774 C CA . HIS A 1 105 ? -0.948 -0.406 -16.950 1.00 91.81 105 HIS A CA 1
ATOM 775 C C . HIS A 1 105 ? -1.528 0.886 -16.374 1.00 91.81 105 HIS A C 1
ATOM 777 O O . HIS A 1 105 ? -1.568 1.039 -15.154 1.00 91.81 105 HIS A O 1
ATOM 783 N N . GLU A 1 106 ? -2.048 1.755 -17.240 1.00 93.50 106 GLU A N 1
ATOM 784 C CA . GLU A 1 106 ? -2.645 3.040 -16.853 1.00 93.50 106 GLU A CA 1
ATOM 785 C C . GLU A 1 106 ? -3.723 2.876 -15.773 1.00 93.50 106 GLU A C 1
ATOM 787 O O . GLU A 1 106 ? -3.723 3.594 -14.781 1.00 93.50 106 GLU A O 1
ATOM 792 N N . THR A 1 107 ? -4.569 1.849 -15.879 1.00 93.31 107 THR A N 1
ATOM 793 C CA . THR A 1 107 ? -5.603 1.562 -14.874 1.00 93.31 107 THR A CA 1
ATOM 794 C C . THR A 1 107 ? -5.024 1.258 -13.491 1.00 93.31 107 THR A C 1
ATOM 796 O O . THR A 1 107 ? -5.580 1.697 -12.489 1.00 93.31 107 THR A O 1
ATOM 799 N N . ALA A 1 108 ? -3.904 0.531 -13.426 1.00 91.62 108 ALA A N 1
ATOM 800 C CA . ALA A 1 108 ? -3.225 0.221 -12.169 1.00 91.62 108 ALA A CA 1
ATOM 801 C C . ALA A 1 108 ? -2.508 1.453 -11.599 1.00 91.62 108 ALA A C 1
ATOM 803 O O . ALA A 1 108 ? -2.433 1.610 -10.384 1.00 91.62 108 ALA A O 1
ATOM 804 N N . LEU A 1 109 ? -2.011 2.338 -12.470 1.00 94.81 109 LEU A N 1
ATOM 805 C CA . LEU A 1 109 ? -1.408 3.602 -12.062 1.00 94.81 109 LEU A CA 1
ATOM 806 C C . LEU A 1 109 ? -2.460 4.552 -11.466 1.00 94.81 109 LEU A C 1
ATOM 808 O O . LEU A 1 109 ? -2.253 5.088 -10.380 1.00 94.81 109 LEU A O 1
ATOM 812 N N . CYS A 1 110 ? -3.616 4.696 -12.121 1.00 96.12 110 CYS A N 1
ATOM 813 C CA . CYS A 1 110 ? -4.737 5.480 -11.601 1.00 96.12 110 CYS A CA 1
ATOM 814 C C . CYS A 1 110 ? -5.263 4.924 -10.270 1.00 96.12 110 CYS A C 1
ATOM 816 O O . CYS A 1 110 ? -5.472 5.694 -9.335 1.00 96.12 110 CYS A O 1
ATOM 818 N N . GLU A 1 111 ? -5.447 3.601 -10.159 1.00 96.00 111 GLU A N 1
ATOM 819 C CA . GLU A 1 111 ? -5.825 2.955 -8.891 1.00 96.00 111 GLU A CA 1
ATOM 820 C C . GLU A 1 111 ? -4.773 3.230 -7.804 1.00 96.00 111 GLU A C 1
ATOM 822 O O . GLU A 1 111 ? -5.126 3.574 -6.679 1.00 96.00 111 GLU A O 1
ATOM 827 N N . GLY A 1 112 ? -3.485 3.153 -8.152 1.00 96.69 112 GLY A N 1
ATOM 828 C CA . GLY A 1 112 ? -2.370 3.447 -7.257 1.00 96.69 112 GLY A CA 1
ATOM 829 C C . GLY A 1 112 ? -2.392 4.865 -6.688 1.00 96.69 112 GLY A C 1
ATOM 830 O O . GLY A 1 112 ? -2.329 5.028 -5.471 1.00 96.69 112 GLY A O 1
ATOM 831 N N . TYR A 1 113 ? -2.531 5.887 -7.537 1.00 98.00 113 TYR A N 1
ATOM 832 C CA . TYR A 1 113 ? -2.605 7.277 -7.073 1.00 98.00 113 TYR A CA 1
ATOM 833 C C . TYR A 1 113 ? -3.868 7.566 -6.259 1.00 98.00 113 TYR A C 1
ATOM 835 O O . TYR A 1 113 ? -3.782 8.241 -5.236 1.00 98.00 113 TYR A O 1
ATOM 843 N N . ALA A 1 114 ? -5.019 7.011 -6.650 1.00 97.88 114 ALA A N 1
ATOM 844 C CA . ALA A 1 114 ? -6.251 7.163 -5.877 1.00 97.88 114 ALA A CA 1
ATOM 845 C C . ALA A 1 114 ? -6.129 6.537 -4.475 1.00 97.88 114 ALA A C 1
ATOM 847 O O . ALA A 1 114 ? -6.580 7.118 -3.487 1.00 97.88 114 ALA A O 1
ATOM 848 N N . LEU A 1 115 ? -5.484 5.369 -4.364 1.00 97.31 115 LEU A N 1
ATOM 849 C CA . LEU A 1 115 ? -5.190 4.750 -3.069 1.00 97.31 115 LEU A CA 1
ATOM 850 C C . LEU A 1 115 ? -4.206 5.575 -2.243 1.00 97.31 115 LEU A C 1
ATOM 852 O O . LEU A 1 115 ? -4.370 5.648 -1.025 1.00 97.31 115 LEU A O 1
ATOM 856 N N . LEU A 1 116 ? -3.198 6.175 -2.880 1.00 97.44 116 LEU A N 1
ATOM 857 C CA . LEU A 1 116 ? -2.217 7.014 -2.199 1.00 97.44 116 LEU A CA 1
ATOM 858 C C . LEU A 1 116 ? -2.897 8.235 -1.565 1.00 97.44 116 LEU A C 1
ATOM 860 O O . LEU A 1 116 ? -2.798 8.415 -0.353 1.00 97.44 116 LEU A O 1
ATOM 864 N N . GLU A 1 117 ? -3.678 8.982 -2.350 1.00 98.06 117 GLU A N 1
ATOM 865 C CA . GLU A 1 117 ? -4.456 10.134 -1.873 1.00 98.06 117 GLU A CA 1
ATOM 866 C C . GLU A 1 117 ? -5.406 9.735 -0.732 1.00 98.06 117 GLU A C 1
ATOM 868 O O . GLU A 1 117 ? -5.502 10.410 0.297 1.00 98.06 117 GLU A O 1
ATOM 873 N N . HIS A 1 118 ? -6.075 8.587 -0.871 1.00 97.81 118 HIS A N 1
ATOM 874 C CA . HIS A 1 118 ? -6.960 8.072 0.166 1.00 97.81 118 HIS A CA 1
ATOM 875 C C . HIS A 1 118 ? -6.215 7.750 1.473 1.00 97.81 118 HIS A C 1
ATOM 877 O O . HIS A 1 118 ? -6.652 8.159 2.553 1.00 97.81 118 HIS A O 1
ATOM 883 N N . CYS A 1 119 ? -5.072 7.062 1.400 1.00 97.25 119 CYS A N 1
ATOM 884 C CA . CYS A 1 119 ? -4.267 6.728 2.578 1.00 97.25 119 CYS A CA 1
ATOM 885 C C . CYS A 1 119 ? -3.710 7.984 3.262 1.00 97.25 119 CYS A C 1
ATOM 887 O O . CYS A 1 119 ? -3.707 8.069 4.492 1.00 97.25 119 CYS A O 1
ATOM 889 N N . GLU A 1 120 ? -3.278 8.980 2.488 1.00 97.12 120 GLU A N 1
ATOM 890 C CA . GLU A 1 120 ? -2.825 10.272 3.009 1.00 97.12 120 GLU A CA 1
ATOM 891 C C . GLU A 1 120 ? -3.950 11.011 3.741 1.00 97.12 120 GLU A C 1
ATOM 893 O O . GLU A 1 120 ? -3.740 11.532 4.842 1.00 97.12 120 GLU A O 1
ATOM 898 N N . ALA A 1 121 ? -5.170 10.995 3.196 1.00 96.94 121 ALA A N 1
ATOM 899 C CA . ALA A 1 121 ? -6.339 11.570 3.853 1.00 96.94 121 ALA A CA 1
ATOM 900 C C . ALA A 1 121 ? -6.661 10.869 5.187 1.00 96.94 121 ALA A C 1
ATOM 902 O O . ALA A 1 121 ? -6.938 11.548 6.186 1.00 96.94 121 ALA A O 1
ATOM 903 N N . LEU A 1 122 ? -6.579 9.532 5.235 1.00 96.25 122 LEU A N 1
ATOM 904 C CA . LEU A 1 122 ? -6.759 8.749 6.464 1.00 96.25 122 LEU A CA 1
ATOM 905 C C . LEU A 1 122 ? -5.678 9.065 7.508 1.00 96.25 122 LEU A C 1
ATOM 907 O O . LEU A 1 122 ? -6.000 9.301 8.677 1.00 96.25 122 LEU A O 1
ATOM 911 N N . ALA A 1 123 ? -4.412 9.135 7.094 1.00 95.31 123 ALA A N 1
ATOM 912 C CA . ALA A 1 123 ? -3.300 9.492 7.970 1.00 95.31 123 ALA A CA 1
ATOM 913 C C . ALA A 1 123 ? -3.427 10.928 8.507 1.00 95.31 123 ALA A C 1
ATOM 915 O O . ALA A 1 123 ? -3.232 11.166 9.699 1.00 95.31 123 ALA A O 1
ATOM 916 N N . ALA A 1 124 ? -3.830 11.886 7.671 1.00 93.94 124 ALA A N 1
ATOM 917 C CA . ALA A 1 124 ? -4.074 13.258 8.106 1.00 93.94 124 ALA A CA 1
ATOM 918 C C . ALA A 1 124 ? -5.246 13.346 9.101 1.00 93.94 124 ALA A C 1
ATOM 920 O O . ALA A 1 124 ? -5.188 14.108 10.068 1.00 93.94 124 ALA A O 1
ATOM 921 N N . ALA A 1 125 ? -6.309 12.562 8.891 1.00 93.38 125 ALA A N 1
ATOM 922 C CA . ALA A 1 125 ? -7.431 12.475 9.823 1.00 93.38 125 ALA A CA 1
ATOM 923 C C . ALA A 1 125 ? -7.022 11.878 11.173 1.00 93.38 125 ALA A C 1
ATOM 925 O O . ALA A 1 125 ? -7.498 12.341 12.208 1.00 93.38 125 ALA A O 1
ATOM 926 N N . LEU A 1 126 ? -6.126 10.891 11.170 1.00 92.88 126 LEU A N 1
ATOM 927 C CA . LEU A 1 126 ? -5.558 10.315 12.383 1.00 92.88 126 LEU A CA 1
ATOM 928 C C . LEU A 1 126 ? -4.786 11.361 13.194 1.00 92.88 126 LEU A C 1
ATOM 930 O O . LEU A 1 126 ? -5.075 11.531 14.375 1.00 92.88 126 LEU A O 1
ATOM 934 N N . SER A 1 127 ? -3.898 12.125 12.550 1.00 87.44 127 SER A N 1
ATOM 935 C CA . SER A 1 127 ? -3.116 13.182 13.207 1.00 87.44 127 SER A CA 1
ATOM 936 C C . SER A 1 127 ? -3.990 14.249 13.872 1.00 87.44 127 SER A C 1
ATOM 938 O O . SER A 1 127 ? -3.667 14.704 14.963 1.00 87.44 127 SER A O 1
ATOM 940 N N . ARG A 1 128 ? -5.128 14.613 13.261 1.00 88.75 128 ARG A N 1
ATOM 941 C CA . ARG A 1 128 ? -6.083 15.591 13.822 1.00 88.75 128 ARG A CA 1
ATOM 942 C C . ARG A 1 128 ? -6.858 15.086 15.041 1.00 88.75 128 ARG A C 1
ATOM 944 O O . ARG A 1 128 ? -7.402 15.896 15.777 1.00 88.75 128 ARG A O 1
ATOM 951 N N . ARG A 1 129 ? -6.974 13.768 15.228 1.00 83.19 129 ARG A N 1
ATOM 952 C CA . ARG A 1 129 ? -7.658 13.170 16.391 1.00 83.19 129 ARG A CA 1
ATOM 953 C C . ARG A 1 129 ? -6.739 13.012 17.601 1.00 83.19 129 ARG A C 1
ATOM 955 O O . ARG A 1 129 ? -7.230 12.763 18.695 1.00 83.19 129 ARG A O 1
ATOM 962 N N . SER A 1 130 ? -5.428 13.106 17.389 1.00 69.50 130 SER A N 1
ATOM 963 C CA . SER A 1 130 ? -4.406 12.959 18.430 1.00 69.50 130 SER A CA 1
ATOM 964 C C . SER A 1 130 ? -3.922 14.297 19.008 1.00 69.50 130 SER A C 1
ATOM 966 O O . SER A 1 130 ? -3.108 14.282 19.929 1.00 69.50 130 SER A O 1
ATOM 968 N N . THR A 1 131 ? -4.401 15.426 18.473 1.00 56.53 131 THR A N 1
ATOM 969 C CA . THR A 1 131 ? -4.184 16.800 18.968 1.00 56.53 131 THR A CA 1
ATOM 970 C C . THR A 1 131 ? -5.385 17.294 19.753 1.00 56.53 131 THR A C 1
ATOM 972 O O . THR A 1 131 ? -5.172 17.904 20.820 1.00 56.53 131 THR A O 1
#